Protein AF-A0A7S1ABI2-F1 (afdb_monomer)

Radius of gyration: 16.96 Å; Cα contacts (8 Å, |Δi|>4): 173; chains: 1; bounding box: 37×38×48 Å

Nearest PDB structures (foldseek):
  6tzz-assembly2_B  TM=4.683E-01  e=2.450E+00  T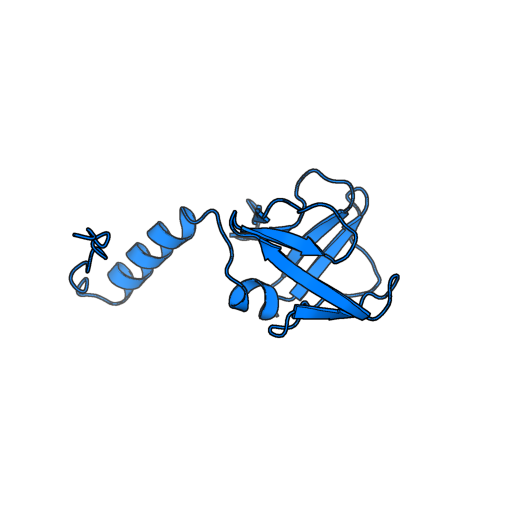etrahymena thermophila
  8v7w-assembly1_B  TM=3.002E-01  e=5.196E-01  Severe acute respiratory syndrome coronavirus 2

pLDDT: mean 84.62, std 14.73, range [38.28, 96.88]

Sequence (117 aa):
HSSSPGVLELPPIQGKWKTCYAYAELDSRRVMATVEEIAYLRWQLVYHGRPSARGLRHFQADGQYVSPYLGATFWELDELGGFVLEGMPALPLSRSPFNWGWVIGKGTETEYQSVEP

Secondary structure (DSSP, 8-state):
---PPP---PPPPSSHHHHHHHHHHHHHT-----HHHHHHSEEEEEETTEE-SS--B-B-TTSEEEETTTEEEEEEE-TTS-EEETTSPPBPEEE-TTTS-EEESTTSSEEEEEE--

Mean predicted aligned error: 8.59 Å

Structure (mmCIF, N/CA/C/O backbone):
data_AF-A0A7S1ABI2-F1
#
_entry.id   AF-A0A7S1ABI2-F1
#
loop_
_atom_site.group_PDB
_atom_site.id
_atom_site.type_symbol
_atom_site.label_atom_id
_atom_site.label_alt_id
_atom_site.label_comp_id
_atom_site.label_asym_id
_atom_site.label_entity_id
_atom_site.label_seq_id
_atom_site.pdbx_PDB_ins_code
_atom_site.Cartn_x
_atom_site.Cartn_y
_atom_site.Cartn_z
_atom_site.occupancy
_atom_site.B_iso_or_equiv
_atom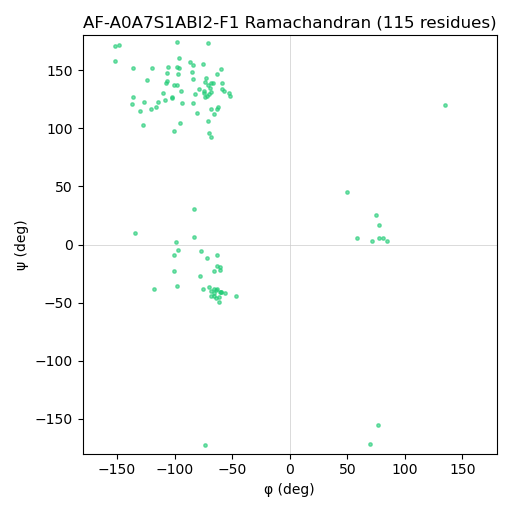_site.auth_seq_id
_atom_site.auth_comp_id
_atom_site.auth_asym_id
_atom_site.auth_atom_id
_atom_site.pdbx_PDB_model_num
ATOM 1 N N . HIS A 1 1 ? -0.642 -23.986 31.255 1.00 38.28 1 HIS A N 1
ATOM 2 C CA . HIS A 1 1 ? -1.991 -23.394 31.169 1.00 38.28 1 HIS A CA 1
ATOM 3 C C . HIS A 1 1 ? -1.863 -22.043 30.492 1.00 38.28 1 HIS A C 1
ATOM 5 O O . HIS A 1 1 ? -1.068 -21.232 30.943 1.00 38.28 1 HIS A O 1
ATOM 11 N N . SER A 1 2 ? -2.520 -21.898 29.342 1.00 40.12 2 SER A N 1
ATOM 12 C CA . SER A 1 2 ? -2.366 -20.787 28.400 1.00 40.12 2 SER A CA 1
ATOM 13 C C . SER A 1 2 ? -3.209 -19.588 28.841 1.00 40.12 2 SER A C 1
ATOM 15 O O . SER A 1 2 ? -4.393 -19.765 29.124 1.00 40.12 2 SER A O 1
ATOM 17 N N . SER A 1 3 ? -2.612 -18.399 28.911 1.00 40.25 3 SER A N 1
ATOM 18 C CA . SER A 1 3 ? -3.311 -17.137 29.174 1.00 40.25 3 SER A CA 1
ATOM 19 C C . SER A 1 3 ? -3.624 -16.470 27.838 1.00 40.25 3 SER A C 1
ATOM 21 O O . SER A 1 3 ? -2.729 -15.936 27.189 1.00 40.25 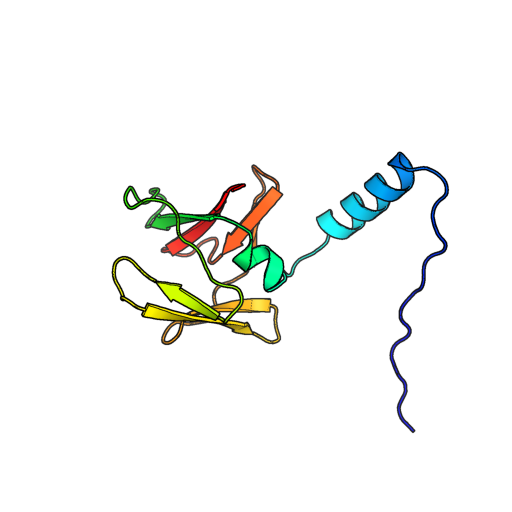3 SER A O 1
ATOM 23 N N . SER A 1 4 ? -4.882 -16.523 27.408 1.00 45.97 4 SER A N 1
ATOM 24 C CA . SER A 1 4 ? -5.358 -15.743 26.263 1.00 45.97 4 SER A CA 1
ATOM 25 C C . SER A 1 4 ? -5.375 -14.249 26.626 1.00 45.97 4 SER A C 1
ATOM 27 O O . SER A 1 4 ? -5.840 -13.908 27.717 1.00 45.97 4 SER A O 1
ATOM 29 N N . PRO A 1 5 ? -4.889 -13.343 25.759 1.00 48.03 5 PRO A N 1
ATOM 30 C CA . PRO A 1 5 ? -4.958 -11.913 26.018 1.00 48.03 5 PRO A CA 1
ATOM 31 C C . PRO A 1 5 ? -6.409 -11.442 25.869 1.00 48.03 5 PRO A C 1
ATOM 33 O O . PRO A 1 5 ? -7.076 -11.740 24.879 1.00 48.03 5 PRO A O 1
ATOM 36 N N . GLY A 1 6 ? -6.907 -10.747 26.892 1.00 40.94 6 GLY A N 1
ATOM 37 C CA . GLY A 1 6 ? -8.273 -10.242 26.943 1.00 40.94 6 GLY A CA 1
ATOM 38 C C . GLY A 1 6 ? -8.541 -9.238 25.827 1.00 40.94 6 GLY A C 1
ATOM 39 O O . GLY A 1 6 ? -7.922 -8.177 25.770 1.00 40.94 6 GLY A O 1
ATOM 40 N N . VAL A 1 7 ? -9.494 -9.570 24.960 1.00 47.00 7 VAL A N 1
ATOM 41 C CA . VAL A 1 7 ? -10.142 -8.606 24.074 1.00 47.00 7 VAL A CA 1
ATOM 42 C C . VAL A 1 7 ? -10.924 -7.651 24.976 1.00 47.00 7 VAL A C 1
ATOM 44 O O . VAL A 1 7 ? -11.860 -8.060 25.658 1.00 47.00 7 VAL A O 1
ATOM 47 N N . LEU A 1 8 ? -10.494 -6.391 25.049 1.00 46.00 8 LEU A N 1
ATOM 48 C CA . LEU A 1 8 ? -11.218 -5.339 25.760 1.00 46.00 8 LEU A CA 1
ATOM 49 C C . LEU A 1 8 ? -12.525 -5.047 25.007 1.00 46.00 8 LEU A C 1
ATOM 51 O O . LEU A 1 8 ? -12.554 -4.227 24.091 1.00 46.00 8 LEU A O 1
ATOM 55 N N . GLU A 1 9 ? -13.608 -5.721 25.389 1.00 50.16 9 GLU A N 1
ATOM 56 C CA . GLU A 1 9 ? -14.961 -5.361 24.964 1.00 50.16 9 GLU A CA 1
ATOM 57 C C . GLU A 1 9 ? -15.364 -4.051 25.656 1.00 50.16 9 GLU A C 1
ATOM 59 O O . GLU A 1 9 ? -15.786 -4.021 26.813 1.00 50.16 9 GLU A O 1
ATOM 64 N N . LEU A 1 10 ? -15.180 -2.931 24.957 1.00 53.94 10 LEU A N 1
ATOM 65 C CA . LEU A 1 10 ? -15.684 -1.637 25.404 1.00 53.94 10 LEU A CA 1
ATOM 66 C C . LEU A 1 10 ?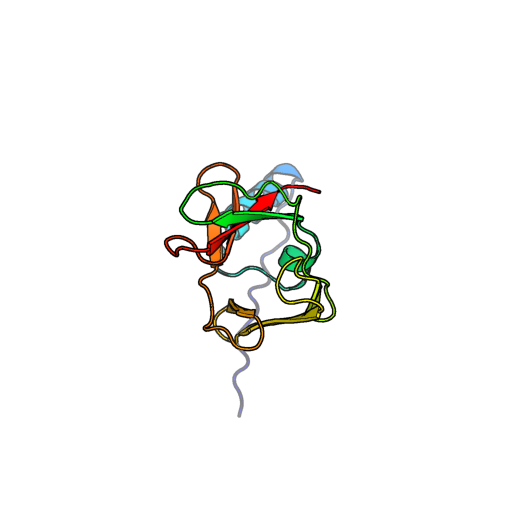 -17.218 -1.604 25.268 1.00 53.94 10 LEU A C 1
ATOM 68 O O . LEU A 1 10 ? -17.749 -2.036 24.242 1.00 53.94 10 LEU A O 1
ATOM 72 N N . PRO A 1 11 ? -17.950 -1.066 26.263 1.00 56.22 11 PRO A N 1
ATOM 73 C CA . PRO A 1 11 ? -19.402 -0.966 26.191 1.00 56.22 11 PRO A CA 1
ATOM 74 C C . PRO A 1 11 ? -19.831 -0.053 25.028 1.00 56.22 11 PRO A C 1
ATOM 76 O O . PRO A 1 11 ? -19.148 0.934 24.732 1.00 56.22 11 PRO A O 1
ATOM 79 N N . PRO A 1 12 ? -20.976 -0.328 24.375 1.00 56.50 12 PRO A N 1
ATOM 80 C CA . PRO A 1 12 ? -21.433 0.460 23.238 1.00 56.50 12 PRO A CA 1
ATOM 81 C C . PRO A 1 12 ? -21.728 1.902 23.668 1.00 56.50 12 PRO A C 1
ATOM 83 O O . PRO A 1 12 ? -22.620 2.171 24.475 1.00 56.50 12 PRO A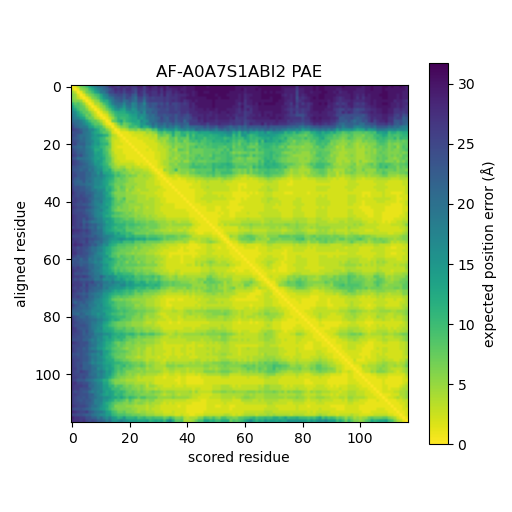 O 1
ATOM 86 N N . ILE A 1 13 ? -20.971 2.850 23.113 1.00 59.59 13 ILE A N 1
ATOM 87 C CA . ILE A 1 13 ? -21.136 4.280 23.382 1.00 59.59 13 ILE A CA 1
ATOM 88 C C . ILE A 1 13 ? -22.474 4.734 22.781 1.00 59.59 13 ILE A C 1
ATOM 90 O O . ILE A 1 13 ? -22.665 4.689 21.566 1.00 59.59 13 ILE A O 1
ATOM 94 N N . GLN A 1 14 ? -23.412 5.178 23.621 1.00 57.06 14 GLN A N 1
ATOM 95 C CA . GLN A 1 14 ? -24.732 5.628 23.175 1.00 57.06 14 GLN A CA 1
ATOM 96 C C . GLN A 1 14 ? -24.644 6.969 22.422 1.00 57.06 14 GLN A C 1
ATOM 98 O O . GLN A 1 14 ? -24.451 8.036 23.013 1.00 57.06 14 GLN A O 1
ATOM 103 N N . GLY A 1 15 ? -24.810 6.900 21.099 1.00 65.38 15 GLY A N 1
ATOM 104 C CA . GLY A 1 15 ? -24.978 8.039 20.193 1.00 65.38 15 GLY A CA 1
ATOM 105 C C . GLY A 1 15 ? -24.123 7.900 18.936 1.00 65.38 15 GLY A C 1
ATOM 106 O O . GLY A 1 15 ? -22.902 7.887 19.037 1.00 65.38 15 GLY A O 1
ATOM 107 N N . LYS A 1 16 ? -24.759 7.869 17.752 1.00 76.44 16 LYS A N 1
ATOM 108 C CA . LYS A 1 16 ? -24.098 7.610 16.453 1.00 76.44 16 LYS A CA 1
ATOM 109 C C . LYS A 1 16 ? -22.811 8.419 16.254 1.00 76.44 16 LYS A C 1
ATOM 111 O O . LYS A 1 16 ? -21.800 7.858 15.863 1.00 76.44 16 LYS A O 1
ATOM 116 N N . TRP A 1 17 ? -22.820 9.713 16.581 1.00 80.94 17 TRP A N 1
ATOM 117 C CA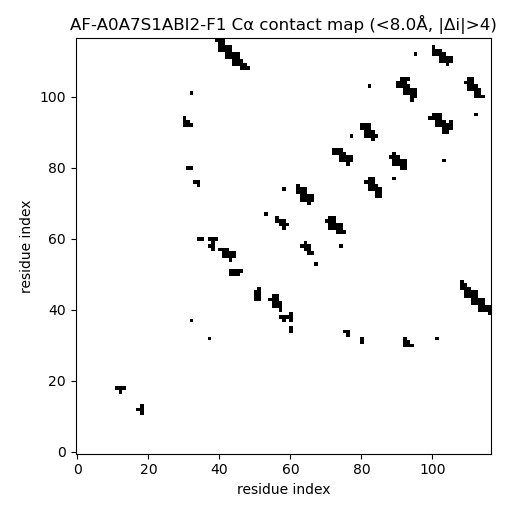 . TRP A 1 17 ? -21.639 10.566 16.418 1.00 80.94 17 TRP A CA 1
ATOM 118 C C . TRP A 1 17 ? -20.514 10.244 17.411 1.00 80.94 17 TRP A C 1
ATOM 120 O O . TRP A 1 17 ? -19.350 10.291 17.030 1.00 80.94 17 TRP A O 1
ATOM 130 N N . LYS A 1 18 ? -20.839 9.887 1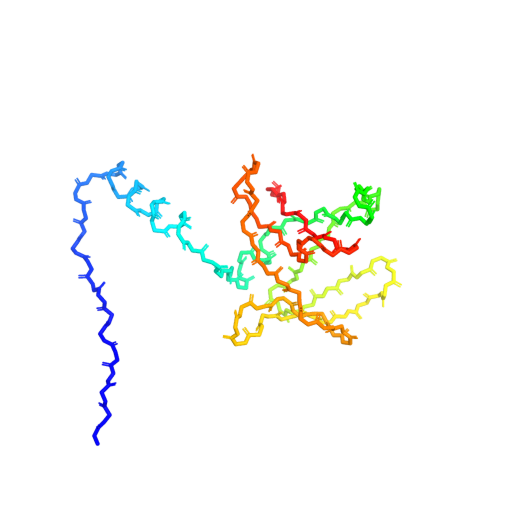8.663 1.00 81.25 18 LYS A N 1
ATOM 131 C CA . LYS A 1 18 ? -19.840 9.518 19.680 1.00 81.25 18 LYS A CA 1
ATOM 132 C C . LYS A 1 18 ? -19.171 8.202 19.314 1.00 81.25 18 LYS A C 1
ATOM 134 O O . LYS A 1 18 ? -17.963 8.069 19.455 1.00 81.25 18 LYS A O 1
ATOM 139 N N . THR A 1 19 ? -19.960 7.258 18.805 1.00 80.81 19 THR A N 1
ATOM 140 C CA . THR A 1 19 ? -19.469 5.995 18.261 1.00 80.81 19 THR A CA 1
ATOM 141 C C . THR A 1 19 ? -18.539 6.243 17.072 1.00 80.81 19 THR A C 1
ATOM 143 O O . THR A 1 19 ? -17.413 5.759 17.083 1.00 80.81 19 THR A O 1
ATOM 146 N N . CYS A 1 20 ? -18.949 7.062 16.094 1.00 82.19 20 CYS A N 1
ATOM 147 C CA . CYS A 1 20 ? -18.092 7.422 14.959 1.00 82.19 20 CYS A CA 1
ATOM 148 C C . CYS A 1 20 ? -16.800 8.121 15.400 1.00 82.19 20 CYS A C 1
ATOM 150 O O . CYS A 1 20 ? -15.738 7.816 14.871 1.00 82.19 20 CYS A O 1
ATOM 152 N N . TYR A 1 21 ? -16.876 9.028 16.379 1.00 82.94 21 TYR A N 1
ATOM 153 C CA . TYR A 1 21 ? -15.706 9.722 16.913 1.00 82.94 21 TYR A CA 1
ATOM 154 C C . TYR A 1 21 ? -14.733 8.755 17.596 1.00 82.94 21 TYR A C 1
ATOM 156 O O . TYR A 1 21 ? -13.541 8.801 17.315 1.00 82.94 21 TYR A O 1
ATOM 164 N N . ALA A 1 22 ? -15.230 7.842 18.436 1.00 82.38 22 ALA A N 1
ATOM 165 C CA . ALA A 1 22 ? -14.391 6.839 19.086 1.00 82.38 22 ALA A CA 1
ATOM 166 C C . ALA A 1 22 ? -13.693 5.926 18.064 1.00 82.38 22 ALA A C 1
ATOM 168 O O . ALA A 1 22 ? -12.505 5.647 18.203 1.00 82.38 22 ALA A O 1
ATOM 169 N N . TYR A 1 23 ? -14.399 5.509 17.007 1.00 83.62 23 TYR A N 1
ATOM 170 C CA . TYR A 1 23 ? -13.786 4.746 15.918 1.00 83.62 23 TYR A CA 1
ATOM 171 C C . TYR A 1 23 ? -12.752 5.560 15.139 1.00 83.62 23 TYR A C 1
ATOM 173 O O . TYR A 1 23 ? -11.682 5.037 14.853 1.00 83.62 23 TYR A O 1
ATOM 181 N N . ALA A 1 24 ? -13.023 6.833 14.844 1.00 82.62 24 ALA A N 1
ATOM 182 C CA . ALA A 1 24 ? -12.061 7.707 14.176 1.00 82.62 24 ALA A CA 1
ATOM 183 C C . ALA A 1 24 ? -10.803 7.939 15.029 1.00 82.62 24 ALA A C 1
ATOM 185 O O . ALA A 1 24 ? -9.691 7.946 14.508 1.00 82.62 24 ALA A O 1
ATOM 186 N N . GLU A 1 25 ? -10.955 8.086 16.347 1.00 83.19 25 GLU A N 1
ATOM 187 C CA . GLU A 1 25 ? -9.830 8.228 17.271 1.00 83.19 25 GLU A CA 1
ATOM 188 C C . GLU A 1 25 ? -8.985 6.947 17.328 1.00 83.19 25 GLU A C 1
ATOM 190 O O . GLU A 1 25 ? -7.757 7.022 17.252 1.00 83.19 25 GLU A O 1
ATOM 195 N N . LEU A 1 26 ? -9.622 5.773 17.398 1.00 83.94 26 LEU A N 1
ATOM 196 C CA . LEU A 1 26 ? -8.924 4.487 17.317 1.00 83.94 26 LEU A CA 1
ATOM 197 C C . LEU A 1 26 ? -8.198 4.319 15.973 1.00 83.94 26 LEU A C 1
ATOM 199 O O . LEU A 1 26 ? -7.024 3.949 15.960 1.00 83.94 26 LEU A O 1
ATOM 203 N N . ASP A 1 27 ? -8.859 4.644 14.861 1.00 82.94 27 ASP A N 1
ATOM 204 C CA . ASP A 1 27 ? -8.290 4.526 13.515 1.00 82.94 27 ASP A CA 1
ATOM 205 C C . ASP A 1 27 ? -7.107 5.484 13.296 1.00 82.94 27 ASP A C 1
ATOM 207 O O . ASP A 1 27 ? -6.084 5.088 12.738 1.00 82.94 27 ASP A O 1
ATOM 211 N N . SER A 1 28 ? -7.182 6.708 13.834 1.00 77.44 28 SER A N 1
ATOM 212 C CA . SER A 1 28 ? -6.104 7.710 13.756 1.00 77.44 28 SER A CA 1
ATOM 213 C C . SER A 1 28 ? -4.790 7.268 14.408 1.00 77.44 28 SER A C 1
ATOM 215 O O . SER A 1 28 ? -3.726 7.797 14.090 1.00 77.44 28 SER A O 1
ATOM 217 N N . ARG A 1 29 ? -4.856 6.296 15.328 1.00 80.69 29 ARG A N 1
ATOM 218 C CA . ARG A 1 29 ? -3.694 5.733 16.028 1.00 80.69 29 ARG A CA 1
ATOM 219 C C . ARG A 1 29 ? -3.194 4.443 15.388 1.00 80.69 29 ARG A C 1
ATOM 221 O O . ARG A 1 29 ? -2.185 3.899 15.839 1.00 80.69 29 ARG A O 1
ATOM 228 N N . ARG A 1 30 ? -3.889 3.923 14.373 1.00 83.50 30 ARG A N 1
ATOM 229 C CA . ARG A 1 30 ? -3.547 2.644 13.757 1.00 83.50 30 ARG A CA 1
ATOM 230 C C . ARG A 1 30 ? -2.309 2.793 12.877 1.00 83.50 30 ARG A C 1
ATOM 232 O O . ARG A 1 30 ? -2.229 3.678 12.029 1.00 83.50 30 ARG A O 1
ATOM 239 N N . VAL A 1 31 ? -1.351 1.892 13.081 1.00 80.19 31 VAL A N 1
ATOM 240 C CA . VAL A 1 31 ? -0.060 1.890 12.370 1.00 80.19 31 VAL A CA 1
ATOM 241 C C . VAL A 1 31 ? -0.040 0.866 11.231 1.00 80.19 31 VAL A C 1
ATOM 243 O O . VAL A 1 31 ? 0.703 1.032 10.272 1.00 80.19 31 VAL A O 1
ATOM 246 N N . MET A 1 32 ? -0.898 -0.154 11.303 1.00 86.69 32 MET A N 1
ATOM 247 C CA . MET A 1 32 ? -0.969 -1.250 10.335 1.00 86.69 32 MET A CA 1
ATOM 248 C C . MET A 1 32 ? -2.226 -1.125 9.472 1.00 86.69 32 MET A C 1
ATOM 250 O O . MET A 1 32 ? -3.299 -0.797 9.986 1.00 86.69 32 MET A O 1
ATOM 254 N N . ALA A 1 33 ? -2.092 -1.393 8.175 1.00 91.00 33 ALA A N 1
ATOM 255 C CA . ALA A 1 33 ? -3.221 -1.581 7.268 1.00 91.00 33 ALA A CA 1
ATOM 256 C C . ALA A 1 33 ? -3.678 -3.047 7.296 1.00 91.00 33 ALA A C 1
ATOM 258 O O . ALA A 1 33 ? -2.888 -3.929 7.635 1.00 91.00 33 ALA A O 1
ATOM 259 N N . THR A 1 34 ? -4.930 -3.316 6.928 1.00 92.56 34 THR A N 1
ATOM 260 C CA . THR A 1 34 ? -5.404 -4.691 6.696 1.00 92.56 34 THR A CA 1
ATOM 261 C C . THR A 1 34 ? -5.333 -5.056 5.214 1.00 92.56 34 THR A C 1
ATOM 263 O O . THR A 1 34 ? -5.290 -4.180 4.348 1.00 92.56 34 THR A O 1
ATOM 266 N N . VAL A 1 35 ? -5.346 -6.356 4.903 1.00 94.56 35 VAL A N 1
ATOM 267 C CA . VAL A 1 35 ? -5.358 -6.856 3.515 1.00 94.56 35 VAL A CA 1
ATOM 268 C C . VAL A 1 35 ? -6.552 -6.290 2.744 1.00 94.56 35 VAL A C 1
ATOM 270 O O . VAL A 1 35 ? -6.404 -5.853 1.604 1.00 94.56 35 VAL A O 1
ATOM 273 N N . GLU A 1 36 ? -7.723 -6.233 3.378 1.00 93.75 36 GLU A N 1
ATOM 274 C CA . GLU A 1 36 ? -8.958 -5.728 2.776 1.00 93.75 36 GLU A CA 1
ATOM 275 C C . GLU A 1 36 ? -8.842 -4.253 2.399 1.00 93.75 36 GLU A C 1
ATOM 277 O O . GLU A 1 36 ? -9.322 -3.847 1.345 1.00 93.75 36 GLU A O 1
ATOM 282 N N . GLU A 1 37 ? -8.179 -3.448 3.227 1.00 92.81 37 GLU A N 1
ATOM 283 C CA . GLU A 1 37 ? -7.963 -2.032 2.935 1.00 92.81 37 GLU A CA 1
ATOM 284 C C . GLU A 1 37 ? -7.011 -1.849 1.763 1.00 92.81 37 GLU A C 1
ATOM 286 O O . GLU A 1 37 ? -7.294 -1.060 0.859 1.00 92.81 37 GLU A O 1
ATOM 291 N N . ILE A 1 38 ? -5.914 -2.612 1.743 1.00 94.81 38 ILE A N 1
ATOM 292 C CA . ILE A 1 38 ? -4.980 -2.587 0.619 1.00 94.81 38 ILE A CA 1
ATOM 293 C C . ILE A 1 38 ? -5.682 -2.986 -0.678 1.00 94.81 38 ILE A C 1
ATOM 295 O O . ILE A 1 38 ? -5.483 -2.339 -1.712 1.00 94.81 38 ILE A O 1
ATOM 299 N N . ALA A 1 39 ? -6.551 -3.994 -0.602 1.00 95.50 39 ALA A N 1
ATOM 300 C CA . ALA A 1 39 ? -7.260 -4.519 -1.751 1.00 95.50 39 ALA A CA 1
ATOM 301 C C . ALA A 1 39 ? -8.448 -3.670 -2.221 1.00 95.50 39 ALA A C 1
ATOM 303 O O . ALA A 1 39 ? -8.811 -3.704 -3.398 1.00 95.50 39 ALA A O 1
ATOM 304 N N . TYR A 1 40 ? -9.070 -2.911 -1.321 1.00 94.06 40 TYR A N 1
ATOM 305 C CA . TYR A 1 40 ? -10.173 -2.013 -1.652 1.00 94.06 40 TYR A CA 1
ATOM 306 C C . TYR A 1 40 ? -9.688 -0.748 -2.369 1.00 94.06 40 TYR A C 1
ATOM 308 O O . TYR A 1 40 ? -10.338 -0.257 -3.294 1.00 94.06 40 TYR A O 1
ATOM 316 N N . LEU A 1 41 ? -8.540 -0.217 -1.945 1.00 94.88 41 LEU A N 1
ATOM 317 C CA . LEU A 1 41 ? -8.021 1.058 -2.422 1.00 94.88 41 LEU A CA 1
ATOM 318 C C . LEU A 1 41 ? -7.421 0.960 -3.830 1.00 94.88 41 LEU A C 1
ATOM 320 O O . LEU A 1 41 ? -6.944 -0.083 -4.291 1.00 94.88 41 LEU A O 1
ATOM 324 N N . ARG A 1 42 ? -7.401 2.105 -4.515 1.00 94.94 42 ARG A N 1
ATOM 325 C CA . ARG A 1 42 ? -6.590 2.303 -5.717 1.00 94.94 42 ARG A CA 1
ATOM 326 C C . ARG A 1 42 ? -5.287 2.985 -5.326 1.00 94.94 42 ARG A C 1
ATOM 328 O O . ARG A 1 42 ? -5.229 3.718 -4.345 1.00 94.94 42 ARG A O 1
ATOM 335 N N . TRP A 1 43 ? -4.231 2.749 -6.095 1.00 95.31 43 TRP A N 1
ATOM 336 C CA . TRP A 1 43 ? -2.884 3.132 -5.676 1.00 95.31 43 TRP A CA 1
ATOM 337 C C . TRP A 1 43 ? -2.154 3.916 -6.759 1.00 95.31 43 TRP A C 1
ATOM 339 O O . TRP A 1 43 ? -1.840 3.391 -7.828 1.00 95.31 43 TRP A O 1
ATOM 349 N N . GLN A 1 44 ? -1.851 5.182 -6.490 1.00 95.12 44 GLN A N 1
ATOM 350 C CA . GLN A 1 44 ? -1.015 5.995 -7.361 1.00 95.12 44 GLN A CA 1
ATOM 351 C C . GLN A 1 44 ? 0.452 5.654 -7.103 1.00 95.12 44 GLN A C 1
ATOM 353 O O . GLN A 1 44 ? 0.992 5.949 -6.039 1.00 95.12 44 GLN A O 1
ATOM 358 N N . LEU A 1 45 ? 1.109 5.064 -8.101 1.00 94.06 45 LEU A N 1
ATOM 359 C CA . LEU A 1 45 ? 2.555 4.873 -8.062 1.00 94.06 45 LEU A CA 1
ATOM 360 C C . LEU A 1 45 ? 3.249 6.232 -8.199 1.00 94.06 45 LEU A C 1
ATOM 362 O O . LEU A 1 45 ? 2.963 6.970 -9.145 1.00 94.06 45 LEU A O 1
ATOM 366 N N . VAL A 1 46 ? 4.179 6.533 -7.303 1.00 93.81 46 VAL A N 1
ATOM 367 C CA . VAL A 1 46 ? 5.053 7.705 -7.329 1.00 93.81 46 VAL A CA 1
ATOM 368 C C . VAL A 1 46 ? 6.489 7.198 -7.377 1.00 93.81 46 VAL A C 1
ATOM 370 O O . VAL A 1 46 ? 6.946 6.516 -6.468 1.00 93.81 46 VAL A O 1
ATOM 373 N N . TYR A 1 47 ? 7.194 7.509 -8.460 1.00 91.69 47 TYR A N 1
ATOM 374 C CA . TYR A 1 47 ? 8.569 7.074 -8.685 1.00 91.69 47 TYR A CA 1
ATOM 375 C C . TYR A 1 47 ? 9.491 8.291 -8.679 1.00 91.69 47 TYR A C 1
ATOM 377 O O . TYR A 1 47 ? 9.267 9.229 -9.448 1.00 91.69 47 TYR A O 1
ATOM 385 N N . HIS A 1 48 ? 10.495 8.309 -7.800 1.00 92.12 48 HIS A N 1
ATOM 386 C CA . HIS A 1 48 ? 11.390 9.460 -7.589 1.00 92.12 48 HIS A CA 1
ATOM 387 C C . HIS A 1 48 ? 10.613 10.776 -7.390 1.00 92.12 48 HIS A C 1
ATOM 389 O O . HIS A 1 48 ? 10.885 11.798 -8.022 1.00 92.12 48 HIS A O 1
ATOM 395 N N . GLY A 1 49 ? 9.565 10.725 -6.560 1.00 90.75 49 GLY A N 1
ATOM 396 C CA . GLY A 1 49 ? 8.691 11.868 -6.268 1.00 90.75 49 GLY A CA 1
ATOM 397 C C . GLY A 1 49 ? 7.755 12.286 -7.411 1.00 90.75 49 GLY A C 1
ATOM 398 O O . GLY A 1 49 ? 7.024 13.265 -7.272 1.00 90.75 49 GLY A O 1
ATOM 399 N N . ARG A 1 50 ? 7.746 11.570 -8.543 1.00 92.62 50 ARG A N 1
ATOM 400 C CA . ARG A 1 50 ? 6.891 11.875 -9.698 1.00 92.62 50 ARG A CA 1
ATOM 401 C C . ARG A 1 50 ? 5.767 10.846 -9.840 1.00 92.62 50 ARG A C 1
ATOM 403 O O . ARG A 1 50 ? 6.058 9.655 -9.974 1.00 92.62 50 ARG A O 1
ATOM 410 N N . PRO A 1 51 ? 4.491 11.267 -9.862 1.00 92.75 51 PRO A N 1
ATOM 411 C CA . PRO A 1 51 ? 3.380 10.360 -10.123 1.00 92.75 51 PRO A CA 1
ATOM 412 C C . PRO A 1 51 ? 3.511 9.675 -11.490 1.00 92.75 51 PRO A C 1
ATOM 414 O O . PRO A 1 51 ? 3.793 10.308 -12.508 1.00 92.75 51 PRO A O 1
ATOM 417 N N . SER A 1 52 ? 3.296 8.363 -11.517 1.00 91.19 52 SER A N 1
ATOM 418 C CA . SER A 1 52 ? 3.269 7.561 -12.736 1.00 91.19 52 SER A CA 1
ATOM 419 C C . SER A 1 52 ? 2.051 7.908 -13.588 1.00 91.19 52 SER A C 1
ATOM 421 O O . SER A 1 52 ? 0.919 7.863 -13.113 1.00 91.19 52 SER A O 1
ATOM 423 N N . ALA A 1 53 ? 2.273 8.144 -14.882 1.00 88.12 53 ALA A N 1
ATOM 424 C CA . ALA A 1 53 ? 1.204 8.363 -15.857 1.00 88.12 53 ALA A CA 1
ATOM 425 C C . ALA A 1 53 ? 0.485 7.069 -16.293 1.00 88.12 53 ALA A C 1
ATOM 427 O O . ALA A 1 53 ? -0.492 7.123 -17.034 1.00 88.12 53 ALA A O 1
ATOM 428 N N . ARG A 1 54 ? 0.950 5.887 -15.862 1.00 84.38 54 ARG A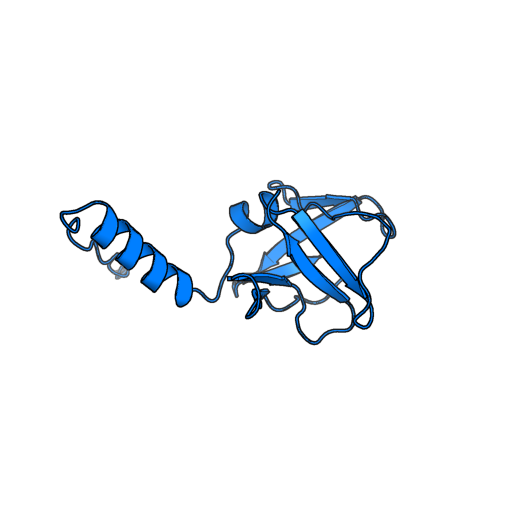 N 1
ATOM 429 C CA . ARG A 1 54 ? 0.397 4.589 -16.295 1.00 84.38 54 ARG A CA 1
ATOM 430 C C . ARG A 1 54 ? -0.854 4.170 -15.511 1.00 84.38 54 ARG A C 1
ATOM 432 O O . ARG A 1 54 ? -1.051 2.980 -15.286 1.00 84.38 54 ARG A O 1
ATOM 439 N N . GLY A 1 55 ? -1.654 5.125 -15.049 1.00 88.00 55 GLY A N 1
ATOM 440 C CA . GLY A 1 55 ? -2.859 4.878 -14.256 1.00 88.00 55 GLY A CA 1
ATOM 441 C C . GLY A 1 55 ? -2.588 4.354 -12.844 1.00 88.00 55 GLY A C 1
ATOM 442 O O . GLY A 1 55 ? -1.446 4.301 -12.381 1.00 88.00 55 GLY A O 1
ATOM 443 N N . LEU A 1 56 ? -3.668 3.958 -12.174 1.00 92.75 56 LEU A N 1
ATOM 444 C CA . LEU A 1 56 ? -3.649 3.465 -10.800 1.00 92.75 56 LEU A CA 1
ATOM 445 C C . LEU A 1 56 ? -3.312 1.970 -10.747 1.00 92.75 56 LEU A C 1
ATOM 447 O O . LEU A 1 56 ? -3.507 1.227 -11.710 1.00 92.75 56 LEU A O 1
ATOM 451 N N . ARG A 1 57 ? -2.766 1.532 -9.617 1.00 93.88 57 ARG A N 1
ATOM 452 C CA . ARG A 1 57 ? -2.491 0.132 -9.297 1.00 93.88 57 ARG A CA 1
ATOM 453 C C . ARG A 1 57 ? -3.604 -0.432 -8.437 1.00 93.88 57 ARG A C 1
ATOM 455 O O . ARG A 1 57 ? -4.290 0.298 -7.719 1.00 93.88 57 ARG A O 1
ATOM 462 N N . HIS A 1 58 ? -3.772 -1.741 -8.546 1.00 95.12 58 HIS A N 1
ATOM 463 C CA . HIS A 1 58 ? -4.723 -2.492 -7.753 1.00 95.12 58 HIS A CA 1
ATOM 464 C C . HIS A 1 58 ? -4.073 -3.774 -7.272 1.00 95.12 58 HIS A C 1
ATOM 466 O O . HIS A 1 58 ? -3.615 -4.582 -8.079 1.00 95.12 58 HIS A O 1
ATOM 472 N N . PHE A 1 59 ? -4.035 -3.913 -5.959 1.00 95.38 59 PHE A N 1
ATOM 473 C CA . PHE A 1 59 ? -3.608 -5.109 -5.263 1.00 95.38 59 PHE A CA 1
ATOM 474 C C . PHE A 1 59 ? -4.874 -5.923 -4.987 1.00 95.38 59 PHE A C 1
ATOM 476 O O . PHE A 1 59 ? -5.828 -5.392 -4.437 1.00 95.38 59 PHE A O 1
ATOM 483 N N . GLN A 1 60 ? -4.963 -7.161 -5.458 1.00 95.50 60 GLN A N 1
ATOM 484 C CA . GLN A 1 60 ? -6.171 -7.973 -5.292 1.00 95.50 60 GLN A CA 1
ATOM 485 C C . GLN A 1 60 ? -6.162 -8.683 -3.940 1.00 95.50 60 GLN A C 1
ATOM 487 O O . GLN A 1 60 ? -5.103 -9.058 -3.452 1.00 95.50 60 GLN A O 1
ATOM 492 N N . ALA A 1 61 ? -7.339 -8.902 -3.349 1.00 94.81 61 ALA A N 1
ATOM 493 C CA . ALA A 1 61 ? -7.469 -9.519 -2.025 1.00 94.81 61 ALA A CA 1
ATOM 494 C C . ALA A 1 61 ? -6.942 -10.966 -1.952 1.00 94.81 61 ALA A C 1
ATOM 496 O O . ALA A 1 61 ? -6.679 -11.465 -0.865 1.00 94.81 61 ALA A O 1
ATOM 497 N N . ASP A 1 62 ? -6.780 -11.632 -3.095 1.00 95.00 62 ASP A N 1
ATOM 498 C CA . ASP A 1 62 ? -6.170 -12.960 -3.210 1.00 95.00 62 ASP A CA 1
ATOM 499 C C . ASP A 1 62 ? -4.630 -12.920 -3.265 1.00 95.00 62 ASP A C 1
ATOM 501 O O . ASP A 1 62 ? -3.994 -13.943 -3.509 1.00 95.00 62 ASP A O 1
ATOM 505 N N . GLY A 1 63 ? -4.031 -11.742 -3.069 1.00 95.00 63 GLY A N 1
ATOM 506 C CA . GLY A 1 63 ? -2.589 -11.534 -3.124 1.00 95.00 63 GLY A CA 1
ATOM 507 C C . GLY A 1 63 ? -2.051 -11.302 -4.535 1.00 95.00 63 GLY A C 1
ATOM 508 O O . GLY A 1 63 ? -0.848 -11.141 -4.694 1.00 95.00 63 GLY A O 1
ATOM 509 N N . GLN A 1 64 ? -2.879 -11.245 -5.584 1.00 96.31 64 GLN A N 1
ATOM 510 C CA . GLN A 1 64 ? -2.380 -10.984 -6.939 1.00 96.31 64 GLN A CA 1
ATOM 511 C C . GLN A 1 64 ? -2.204 -9.490 -7.237 1.00 96.31 64 GLN A C 1
ATOM 513 O O . GLN A 1 64 ? -3.033 -8.645 -6.893 1.00 96.31 64 GLN A O 1
ATOM 518 N N . TYR A 1 65 ? -1.151 -9.152 -7.977 1.00 94.38 65 TYR A N 1
ATOM 519 C CA . TYR A 1 65 ? -0.900 -7.818 -8.513 1.00 94.38 65 TYR A CA 1
ATOM 520 C C . TYR A 1 65 ? -0.441 -7.901 -9.968 1.00 94.38 65 TYR A C 1
ATOM 522 O O . TYR A 1 65 ? 0.528 -8.578 -10.299 1.00 94.38 65 TYR A O 1
ATOM 530 N N . VAL A 1 66 ? -1.119 -7.169 -10.854 1.00 90.81 66 VAL A N 1
ATOM 531 C CA . VAL A 1 66 ? -0.722 -7.064 -12.264 1.00 90.81 66 VAL A CA 1
ATOM 532 C C . VAL A 1 66 ? 0.017 -5.748 -12.476 1.00 90.81 66 VAL A C 1
ATOM 534 O O . VAL A 1 66 ? -0.579 -4.681 -12.639 1.00 90.81 66 VAL A O 1
ATOM 537 N N . SER A 1 67 ? 1.345 -5.825 -12.465 1.00 83.62 67 SER A N 1
ATOM 538 C CA . SER A 1 67 ? 2.223 -4.690 -12.714 1.00 83.62 67 SER A CA 1
ATOM 539 C C . SER A 1 67 ? 2.327 -4.397 -14.213 1.00 83.62 67 SER A C 1
ATOM 541 O O . SER A 1 67 ? 2.652 -5.296 -14.993 1.00 83.62 67 SER A O 1
ATOM 543 N N . PRO A 1 68 ? 2.208 -3.127 -14.641 1.00 81.25 68 PRO A N 1
ATOM 544 C CA . PRO A 1 68 ? 2.498 -2.735 -16.022 1.00 81.25 68 PRO A CA 1
ATOM 545 C C . PRO A 1 68 ? 3.957 -2.939 -16.465 1.00 81.25 68 PRO A C 1
ATOM 547 O O . PRO A 1 68 ? 4.264 -2.703 -17.633 1.00 81.25 68 PRO A O 1
ATOM 550 N N . TYR A 1 69 ? 4.865 -3.273 -15.542 1.00 77.75 69 TYR A N 1
ATOM 551 C CA . TYR A 1 69 ? 6.298 -3.441 -15.812 1.00 77.75 69 TYR A CA 1
ATOM 552 C C . TYR A 1 69 ? 6.788 -4.863 -15.545 1.00 77.75 69 TYR A C 1
ATOM 554 O O . TYR A 1 69 ? 7.625 -5.358 -16.289 1.00 77.75 69 TYR A O 1
ATOM 562 N N . LEU A 1 70 ? 6.275 -5.499 -14.489 1.00 78.94 70 LEU A N 1
ATOM 563 C CA . LEU A 1 70 ? 6.735 -6.812 -14.027 1.00 78.94 70 LEU A CA 1
ATOM 564 C C . LEU A 1 70 ? 5.812 -7.957 -14.467 1.00 78.94 70 LEU A C 1
ATOM 566 O O . LEU A 1 70 ? 6.169 -9.117 -14.311 1.00 78.94 70 LEU A O 1
ATOM 570 N N . GLY A 1 71 ? 4.639 -7.648 -15.029 1.00 87.12 71 GLY A N 1
ATOM 571 C CA . GLY A 1 71 ? 3.603 -8.647 -15.274 1.00 87.12 71 GLY A CA 1
ATOM 572 C C . GLY A 1 71 ? 2.858 -9.020 -13.991 1.00 87.12 71 GLY A C 1
ATOM 573 O O . GLY A 1 71 ? 2.764 -8.213 -13.063 1.00 87.12 71 GLY A O 1
ATOM 574 N N . ALA A 1 72 ? 2.280 -10.220 -13.968 1.00 91.38 72 ALA A N 1
ATOM 575 C CA . ALA A 1 72 ? 1.591 -10.744 -12.793 1.00 91.38 72 ALA A CA 1
ATOM 576 C C . ALA A 1 72 ? 2.607 -11.181 -11.729 1.00 91.38 72 ALA A C 1
ATOM 578 O O . ALA A 1 72 ? 3.568 -11.883 -12.035 1.00 91.38 72 ALA A O 1
ATOM 579 N N . THR A 1 73 ? 2.382 -10.754 -10.494 1.00 93.69 73 THR A N 1
ATOM 580 C CA . THR A 1 73 ? 3.209 -11.058 -9.323 1.00 93.69 73 THR A CA 1
ATOM 581 C C . THR A 1 73 ? 2.324 -11.116 -8.078 1.00 93.69 73 THR A C 1
ATOM 583 O O . THR A 1 73 ? 1.141 -10.764 -8.143 1.00 93.69 73 THR A O 1
ATOM 586 N N . PHE A 1 74 ? 2.884 -11.556 -6.956 1.00 95.81 74 PHE A N 1
ATOM 587 C CA . PHE A 1 74 ? 2.173 -11.673 -5.691 1.00 95.81 74 PHE A CA 1
ATOM 588 C C . PHE A 1 74 ? 2.560 -10.576 -4.700 1.00 95.81 74 PHE A C 1
ATOM 590 O O . PHE A 1 74 ? 3.663 -10.024 -4.741 1.00 95.81 74 PHE A O 1
ATOM 597 N N . TRP A 1 75 ? 1.625 -10.258 -3.813 1.00 96.12 75 TRP A N 1
ATOM 598 C CA . TRP A 1 75 ? 1.810 -9.351 -2.697 1.00 96.12 75 TRP A CA 1
ATOM 599 C C . TRP A 1 75 ? 1.180 -9.924 -1.428 1.00 96.12 75 TRP A C 1
ATOM 601 O O . TRP A 1 75 ? 0.200 -10.665 -1.486 1.00 96.12 75 TRP A O 1
ATOM 611 N N . GLU A 1 76 ? 1.729 -9.540 -0.283 1.00 96.88 76 GLU A N 1
ATOM 612 C CA . GLU A 1 76 ? 1.196 -9.885 1.033 1.00 96.88 76 GLU A CA 1
ATOM 613 C C . GLU A 1 76 ? 1.551 -8.814 2.073 1.00 96.88 76 GLU A C 1
ATOM 615 O O . GLU A 1 76 ? 2.331 -7.893 1.806 1.00 96.88 76 GLU A O 1
ATOM 620 N N . LEU A 1 77 ? 0.954 -8.924 3.260 1.00 95.31 77 LEU A N 1
ATOM 621 C CA . LEU A 1 77 ? 1.404 -8.204 4.448 1.00 95.31 77 LEU A CA 1
ATOM 622 C C . LEU A 1 77 ? 2.182 -9.177 5.332 1.00 95.31 77 LEU A C 1
ATOM 624 O O . LEU A 1 77 ? 1.666 -10.245 5.657 1.00 95.31 77 LEU A O 1
ATOM 628 N N . ASP A 1 78 ? 3.402 -8.813 5.720 1.00 93.25 78 ASP A N 1
ATOM 629 C CA . ASP A 1 78 ? 4.194 -9.622 6.646 1.00 93.25 78 ASP A CA 1
ATOM 630 C C . ASP A 1 78 ? 3.627 -9.575 8.083 1.00 93.25 78 ASP A C 1
ATOM 632 O O . ASP A 1 78 ? 2.708 -8.812 8.399 1.00 93.25 78 ASP A O 1
ATOM 636 N N . GLU A 1 79 ? 4.193 -10.381 8.987 1.00 88.56 79 GLU A N 1
ATOM 637 C CA . GLU A 1 79 ? 3.763 -10.451 10.395 1.00 88.56 79 GLU A CA 1
ATOM 638 C C . GLU A 1 79 ? 3.894 -9.113 11.152 1.00 88.56 79 GLU A C 1
ATOM 640 O O . GLU A 1 79 ? 3.257 -8.913 12.188 1.00 88.56 79 GLU A O 1
ATOM 645 N N . LEU A 1 80 ? 4.708 -8.187 10.639 1.00 89.38 80 LEU A N 1
ATOM 646 C CA . LEU A 1 80 ? 4.937 -6.852 11.188 1.00 89.38 80 LEU A CA 1
ATOM 647 C C . LEU A 1 80 ? 4.109 -5.773 10.467 1.00 89.38 80 LEU A C 1
ATOM 649 O O . LEU A 1 80 ? 4.198 -4.595 10.823 1.00 89.38 80 LEU A O 1
ATOM 653 N N . GLY A 1 81 ? 3.268 -6.155 9.500 1.00 88.50 81 GLY A N 1
ATOM 654 C CA . GLY A 1 81 ? 2.420 -5.254 8.719 1.00 88.50 81 GLY A CA 1
ATOM 655 C C . GLY A 1 81 ? 3.161 -4.501 7.614 1.00 88.50 81 GLY A C 1
ATOM 656 O O . GLY A 1 81 ? 2.652 -3.493 7.123 1.00 88.50 81 GLY A O 1
ATOM 657 N N . GLY A 1 82 ? 4.359 -4.951 7.241 1.00 93.06 82 GLY A N 1
ATOM 658 C CA . GLY A 1 82 ? 5.085 -4.493 6.064 1.00 93.06 82 GLY A CA 1
ATOM 659 C C . GLY A 1 82 ? 4.448 -5.028 4.784 1.00 93.06 82 GLY A C 1
ATOM 660 O O . GLY A 1 82 ? 3.965 -6.154 4.738 1.00 93.06 82 GLY A O 1
ATOM 661 N N . PHE A 1 83 ? 4.441 -4.216 3.730 1.00 95.69 83 PHE A N 1
ATOM 662 C CA . PHE A 1 83 ? 3.950 -4.624 2.418 1.00 95.69 83 PHE A CA 1
ATOM 663 C C . PHE A 1 83 ? 5.056 -5.341 1.649 1.00 95.69 83 PHE A C 1
ATOM 665 O O . PHE A 1 83 ? 6.101 -4.749 1.374 1.00 95.69 83 PHE A O 1
ATOM 672 N N . VAL A 1 84 ? 4.824 -6.584 1.249 1.00 95.50 84 VAL A N 1
ATOM 673 C CA . VAL A 1 84 ? 5.789 -7.382 0.492 1.00 95.50 84 VAL A CA 1
ATOM 674 C C . VAL A 1 84 ? 5.270 -7.567 -0.924 1.00 95.50 84 VAL A C 1
ATOM 676 O O . VAL A 1 84 ? 4.124 -7.956 -1.119 1.00 95.50 84 VAL A O 1
ATOM 679 N N . LEU A 1 85 ? 6.123 -7.296 -1.913 1.00 93.88 85 LEU A N 1
ATOM 680 C CA . LEU A 1 85 ? 5.930 -7.772 -3.281 1.00 93.88 85 LEU A CA 1
ATOM 681 C C . LEU A 1 85 ? 6.940 -8.886 -3.539 1.00 93.88 85 LEU A C 1
ATOM 683 O O . LEU A 1 85 ? 8.093 -8.772 -3.120 1.00 93.88 85 LEU A O 1
ATOM 687 N N . GLU A 1 86 ? 6.531 -9.934 -4.243 1.00 91.81 86 GLU A N 1
ATOM 688 C CA . GLU A 1 86 ? 7.398 -11.069 -4.549 1.00 91.81 86 GLU A CA 1
ATOM 689 C C . GLU A 1 86 ? 8.728 -10.615 -5.182 1.00 91.81 86 GLU A C 1
ATOM 691 O O . GLU A 1 86 ? 8.766 -9.850 -6.148 1.00 91.81 86 GLU A O 1
ATOM 696 N N . GLY A 1 87 ? 9.841 -11.074 -4.603 1.00 86.44 87 GLY A N 1
ATOM 697 C CA . GLY A 1 87 ? 11.188 -10.715 -5.053 1.00 86.44 87 GLY A CA 1
ATOM 698 C C . GLY A 1 87 ? 11.673 -9.322 -4.630 1.00 86.44 87 GLY A C 1
ATOM 699 O O . GLY A 1 87 ? 12.767 -8.928 -5.036 1.00 86.44 87 GLY A O 1
ATOM 700 N N . MET A 1 88 ? 10.915 -8.584 -3.811 1.00 88.62 88 MET A N 1
ATOM 701 C CA . MET A 1 88 ? 11.326 -7.296 -3.246 1.00 88.62 88 MET A CA 1
ATOM 702 C C . MET A 1 88 ? 11.367 -7.314 -1.709 1.00 88.62 88 MET A C 1
ATOM 704 O O . MET A 1 88 ? 10.623 -8.061 -1.076 1.00 88.62 88 MET A O 1
ATOM 708 N N . PRO A 1 89 ? 12.225 -6.485 -1.083 1.00 90.75 89 PRO A N 1
ATOM 709 C CA . PRO A 1 89 ? 12.191 -6.276 0.361 1.00 90.75 89 PRO A CA 1
ATOM 710 C C . PRO A 1 89 ? 10.842 -5.717 0.827 1.00 90.75 89 PRO A C 1
ATOM 712 O O . PRO A 1 89 ? 10.193 -4.965 0.096 1.00 90.75 89 PRO A O 1
ATOM 715 N N . ALA A 1 90 ? 10.469 -6.029 2.069 1.00 93.12 90 ALA A N 1
ATOM 716 C CA . ALA A 1 90 ? 9.283 -5.467 2.703 1.00 93.12 90 ALA A CA 1
ATOM 717 C C . ALA A 1 90 ? 9.348 -3.931 2.735 1.00 93.12 90 ALA A C 1
ATOM 719 O O . ALA A 1 90 ? 10.356 -3.332 3.126 1.00 93.12 90 ALA A O 1
ATOM 720 N N . LEU A 1 91 ? 8.257 -3.294 2.324 1.00 93.75 91 LEU A N 1
ATOM 721 C CA . LEU A 1 91 ? 8.092 -1.851 2.296 1.00 93.75 91 LEU A CA 1
ATOM 722 C C . LEU A 1 91 ? 7.269 -1.389 3.504 1.00 93.75 91 LEU A C 1
ATOM 724 O O . LEU A 1 91 ? 6.235 -1.985 3.814 1.00 93.75 91 LEU A O 1
ATOM 728 N N . PRO A 1 92 ? 7.669 -0.292 4.167 1.00 92.44 92 PRO A N 1
ATOM 729 C CA . PRO A 1 92 ? 6.912 0.237 5.289 1.00 92.44 92 PRO A CA 1
ATOM 730 C C . PRO A 1 92 ? 5.553 0.772 4.830 1.00 92.44 92 PRO A C 1
ATOM 732 O O . PRO A 1 92 ? 5.453 1.474 3.820 1.00 92.44 92 PRO A O 1
ATOM 735 N N . LEU A 1 93 ? 4.521 0.495 5.619 1.00 93.00 93 LEU A N 1
ATOM 736 C CA . LEU A 1 93 ? 3.196 1.093 5.498 1.00 93.00 93 LEU A CA 1
ATOM 737 C C . LEU A 1 93 ? 3.056 2.244 6.493 1.00 93.00 93 LEU A C 1
ATOM 739 O O . LEU A 1 93 ? 3.493 2.163 7.639 1.00 93.00 93 LEU A O 1
ATOM 743 N N . SER A 1 94 ? 2.466 3.351 6.052 1.00 92.38 94 SER A N 1
ATOM 744 C CA . SER A 1 94 ? 2.245 4.515 6.913 1.00 92.38 94 SER A CA 1
ATOM 745 C C . SER A 1 94 ? 1.028 5.316 6.478 1.00 92.38 94 SER A C 1
ATOM 747 O O . SER A 1 94 ? 0.624 5.267 5.317 1.00 92.38 94 SER A O 1
ATOM 749 N N . ARG A 1 95 ? 0.454 6.096 7.397 1.00 90.12 95 ARG A N 1
ATOM 750 C CA . ARG A 1 95 ? -0.608 7.042 7.052 1.00 90.12 95 ARG A CA 1
ATOM 751 C C . ARG A 1 95 ? -0.048 8.256 6.310 1.00 90.12 95 ARG A C 1
ATOM 753 O O . ARG A 1 95 ? 1.007 8.808 6.645 1.00 90.12 95 ARG A O 1
ATOM 760 N N . SER A 1 96 ? -0.793 8.692 5.306 1.00 88.69 96 SER A N 1
ATOM 761 C CA . SER A 1 96 ? -0.559 9.940 4.596 1.00 88.69 96 SER A CA 1
ATOM 762 C C . SER A 1 96 ? -0.976 11.123 5.474 1.00 88.69 96 SER A C 1
ATOM 764 O O . SER A 1 96 ? -2.126 11.178 5.915 1.00 88.69 96 SER A O 1
ATOM 766 N N . PRO A 1 97 ? -0.094 12.115 5.691 1.00 83.31 97 PRO A N 1
ATOM 767 C CA . PRO A 1 97 ? -0.446 13.310 6.453 1.00 83.31 97 PRO A CA 1
ATOM 768 C C . PRO A 1 97 ? -1.393 14.249 5.686 1.00 83.31 97 PRO A C 1
ATOM 770 O O . PRO A 1 97 ? -1.919 15.186 6.276 1.00 83.31 97 PRO A O 1
ATOM 773 N N . PHE A 1 98 ? -1.599 14.027 4.382 1.00 84.50 98 PHE A N 1
ATOM 774 C CA . PHE A 1 98 ? -2.335 14.951 3.514 1.00 84.50 98 PHE A CA 1
ATOM 775 C C . PHE A 1 98 ? -3.793 14.554 3.299 1.00 84.50 98 PHE A C 1
ATOM 777 O O . PHE A 1 98 ? -4.652 15.421 3.186 1.00 84.50 98 PHE A O 1
ATOM 784 N N . ASN A 1 99 ? -4.072 13.253 3.224 1.00 85.00 99 ASN A N 1
ATOM 785 C CA . ASN A 1 99 ? -5.397 12.737 2.874 1.00 85.00 99 ASN A CA 1
ATOM 786 C C . ASN A 1 99 ? -5.863 11.594 3.784 1.00 85.00 99 ASN A C 1
ATOM 788 O O . ASN A 1 99 ? -6.840 10.937 3.454 1.00 85.00 99 ASN A O 1
ATOM 792 N N . TRP A 1 100 ? -5.154 11.330 4.890 1.00 83.81 100 TRP A N 1
ATOM 793 C CA . TRP A 1 100 ? -5.453 10.242 5.833 1.00 83.81 100 TRP A CA 1
ATOM 794 C C . TRP A 1 100 ? -5.462 8.832 5.216 1.00 83.81 100 TRP A C 1
ATOM 796 O O . TRP A 1 100 ? -5.749 7.860 5.911 1.00 83.81 100 TRP A O 1
ATOM 806 N N . GLY A 1 101 ? -5.090 8.690 3.943 1.00 90.88 101 GLY A N 1
ATOM 807 C CA . GLY A 1 101 ? -4.934 7.409 3.273 1.00 90.88 101 GLY A CA 1
ATOM 808 C C . GLY A 1 101 ? -3.677 6.660 3.716 1.00 90.88 101 GLY A C 1
ATOM 809 O O . GLY A 1 101 ? -2.958 7.073 4.628 1.00 90.88 101 GLY A O 1
ATOM 810 N N . TRP A 1 102 ? -3.387 5.564 3.032 1.00 93.94 102 TRP A N 1
ATOM 811 C CA . TRP A 1 102 ? -2.191 4.755 3.216 1.00 93.94 102 TRP A CA 1
ATOM 812 C C . TRP A 1 102 ? -1.108 5.104 2.193 1.00 93.94 102 TRP A C 1
ATOM 814 O O . TRP A 1 102 ? -1.382 5.450 1.045 1.00 93.94 102 TRP A O 1
ATOM 824 N N . VAL A 1 103 ? 0.147 4.994 2.616 1.00 95.31 103 VAL A N 1
ATOM 825 C CA . VAL A 1 103 ? 1.332 5.092 1.765 1.00 95.31 103 VAL A CA 1
ATOM 826 C C . VAL A 1 103 ? 2.189 3.859 1.997 1.00 95.31 103 VAL A C 1
ATOM 828 O O . VAL A 1 103 ? 2.612 3.604 3.127 1.00 95.31 103 VAL A O 1
ATOM 831 N N . ILE A 1 104 ? 2.460 3.123 0.924 1.00 95.56 104 ILE A N 1
ATOM 832 C CA . ILE A 1 104 ? 3.405 2.006 0.899 1.00 95.56 104 ILE A CA 1
ATOM 833 C C . ILE A 1 104 ? 4.761 2.536 0.433 1.00 95.56 104 ILE A C 1
ATOM 835 O O . ILE A 1 104 ? 4.833 3.236 -0.578 1.00 95.56 104 ILE A O 1
ATOM 839 N N . GLY A 1 105 ? 5.832 2.183 1.144 1.00 94.38 105 GLY A N 1
ATOM 840 C CA . GLY A 1 105 ? 7.203 2.507 0.749 1.00 94.38 105 GLY A CA 1
ATOM 841 C C . GLY A 1 105 ? 7.582 3.971 0.962 1.00 94.38 105 GLY A C 1
ATOM 842 O O . GLY A 1 105 ? 8.464 4.467 0.268 1.00 94.38 105 GLY A O 1
ATOM 843 N N . LYS A 1 106 ? 6.927 4.681 1.891 1.00 91.69 106 LYS A N 1
ATOM 844 C CA . LYS A 1 106 ? 7.194 6.106 2.149 1.00 91.69 106 LYS A CA 1
ATOM 845 C C . LYS A 1 106 ? 8.684 6.367 2.406 1.00 91.69 106 LYS A C 1
ATOM 847 O O . LYS A 1 106 ? 9.289 5.715 3.256 1.00 91.69 106 LYS A O 1
ATOM 852 N N . GLY A 1 107 ? 9.252 7.356 1.717 1.00 87.50 107 GLY A N 1
ATOM 853 C CA . GLY A 1 107 ? 10.669 7.716 1.813 1.00 87.50 107 GLY A CA 1
ATOM 854 C C . GLY A 1 107 ? 11.604 6.829 0.987 1.00 87.50 107 GLY A C 1
ATOM 855 O O . GLY A 1 107 ? 12.819 6.990 1.077 1.00 87.50 107 GLY A O 1
ATOM 856 N N . THR A 1 108 ? 11.060 5.909 0.187 1.00 90.25 108 THR A N 1
ATOM 857 C CA . THR A 1 108 ? 11.824 5.141 -0.802 1.00 90.25 108 THR A CA 1
ATOM 858 C C . THR A 1 108 ? 11.686 5.759 -2.194 1.00 90.25 108 THR A C 1
ATOM 860 O O . THR A 1 108 ? 10.921 6.697 -2.415 1.00 90.25 108 THR A O 1
ATOM 863 N N . GLU A 1 109 ? 12.423 5.226 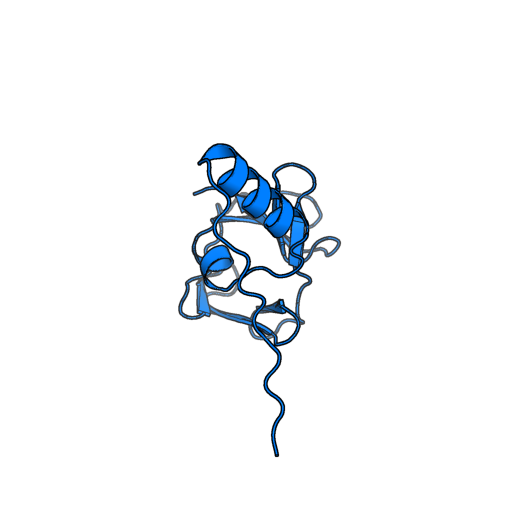-3.169 1.00 90.56 109 GLU A N 1
ATOM 864 C CA . GLU A 1 109 ? 12.310 5.668 -4.562 1.00 90.56 109 GLU A CA 1
ATOM 865 C C . GLU A 1 109 ? 10.950 5.344 -5.196 1.00 90.56 109 GLU A C 1
ATOM 867 O O . GLU A 1 109 ? 10.564 5.981 -6.178 1.00 90.56 109 GLU A O 1
ATOM 872 N N . THR A 1 110 ? 10.239 4.346 -4.663 1.00 91.06 110 THR A N 1
ATOM 873 C CA . THR A 1 110 ? 8.979 3.832 -5.207 1.00 91.06 110 THR A CA 1
ATOM 874 C C . THR A 1 110 ? 7.921 3.832 -4.115 1.00 91.06 110 THR A C 1
ATOM 876 O O . THR A 1 110 ? 7.883 2.941 -3.270 1.00 91.06 110 THR A O 1
ATOM 879 N N . GLU A 1 111 ? 7.027 4.812 -4.162 1.00 94.94 111 GLU A N 1
ATOM 880 C CA . GLU A 1 111 ? 5.905 4.908 -3.236 1.00 94.94 111 GLU A CA 1
ATOM 881 C C . GLU A 1 111 ? 4.597 4.534 -3.933 1.00 94.94 111 GLU A C 1
ATOM 883 O O . GLU A 1 111 ? 4.393 4.828 -5.114 1.00 94.94 111 GLU A O 1
ATOM 888 N N . TYR A 1 112 ? 3.667 3.947 -3.186 1.00 94.94 112 TYR A N 1
ATOM 889 C CA . TYR A 1 112 ? 2.277 3.821 -3.611 1.00 94.94 112 TYR A CA 1
ATOM 890 C C . TYR A 1 112 ? 1.409 4.616 -2.650 1.00 94.94 112 TYR A C 1
ATOM 892 O O . TYR A 1 112 ? 1.364 4.316 -1.460 1.00 94.94 112 TYR A O 1
ATOM 900 N N . GLN A 1 113 ? 0.715 5.626 -3.163 1.00 95.69 113 GLN A N 1
ATOM 901 C CA . GLN A 1 113 ? -0.184 6.462 -2.375 1.00 95.69 113 GLN A CA 1
ATOM 902 C C . GLN A 1 113 ? -1.624 6.039 -2.643 1.00 95.69 113 GLN A C 1
ATOM 904 O O . GLN A 1 113 ? -2.049 5.983 -3.800 1.00 95.69 113 GLN A O 1
ATOM 909 N N . SER A 1 114 ? -2.373 5.728 -1.589 1.00 95.12 114 SER A N 1
ATOM 910 C CA . SER A 1 114 ? -3.764 5.331 -1.736 1.00 95.12 114 SER A CA 1
ATOM 911 C C . SER A 1 114 ? -4.616 6.504 -2.205 1.00 95.12 114 SER A C 1
ATOM 913 O O . SER A 1 114 ? -4.507 7.623 -1.689 1.00 95.12 114 SER A O 1
ATOM 915 N N . VAL A 1 115 ? -5.526 6.204 -3.111 1.00 92.62 115 VAL A N 1
ATOM 916 C CA . VAL A 1 115 ? -6.597 7.071 -3.575 1.00 92.62 115 VAL A CA 1
ATOM 917 C C . VAL A 1 115 ? -7.916 6.340 -3.372 1.00 92.62 115 VAL A C 1
ATOM 919 O O . VAL A 1 115 ? -7.991 5.115 -3.530 1.00 92.62 115 VAL A O 1
ATOM 922 N N . GLU A 1 116 ? -8.938 7.094 -2.971 1.00 81.56 116 GLU A N 1
ATOM 923 C CA . GLU A 1 116 ? -10.297 6.563 -2.897 1.00 81.56 116 GLU A CA 1
ATOM 924 C C . GLU A 1 116 ? -10.724 6.059 -4.292 1.00 81.56 116 GLU A C 1
ATOM 926 O O . GLU A 1 116 ? -10.339 6.675 -5.294 1.00 81.56 116 GLU A O 1
ATOM 931 N N . PRO A 1 117 ? -11.417 4.908 -4.367 1.00 66.56 117 PRO A N 1
ATOM 932 C CA . PRO A 1 117 ? -11.838 4.312 -5.631 1.00 66.56 117 PRO A CA 1
ATOM 933 C C . PRO A 1 117 ? -12.827 5.162 -6.436 1.00 66.56 117 PRO A C 1
ATOM 935 O O . PRO A 1 117 ? -13.596 5.945 -5.835 1.00 66.56 117 PRO A O 1
#

Solvent-accessible surface area (backbone atoms only — not comparable to full-atom values): 7014 Å² total; per-residue (Å²): 135,86,83,79,82,81,79,82,83,73,78,86,60,92,45,75,67,58,40,51,49,54,50,51,58,54,55,74,69,57,67,64,76,51,68,65,57,56,32,64,33,28,24,44,41,25,49,74,88,39,74,50,87,81,57,68,44,59,42,41,78,87,27,45,30,73,40,99,83,77,41,76,46,45,41,52,66,48,100,86,38,26,42,31,42,72,99,51,76,68,25,52,50,39,74,34,94,87,74,76,34,48,23,38,19,73,95,54,61,58,25,34,38,48,37,87,115

Organism: Noctiluca scintillans (NCBI:txid2966)

Foldseek 3Di:
DDDDDDDPPDPDDPDPVVNVVVVVVVLLPDQADDLVQLQQWWWFKAAQNRTDPPDTWGQHSVQWTADPVPGIWGWDQDPVRFIDTPPDDTWGWGADPPPRFIWTNPPHRIIITTDHD